Protein AF-A8D8A6-F1 (afdb_monomer)

Solvent-accessible surface area (backbone atoms only — not comparable to full-atom values): 4544 Å² total; per-residue (Å²): 139,84,76,61,95,86,54,75,46,76,50,63,76,63,59,64,67,51,42,50,50,51,53,51,55,49,49,54,47,48,63,71,59,44,72,43,86,92,51,72,64,78,64,65,76,81,82,41,77,51,62,70,55,47,54,56,58,53,69,79,41,59,71,48,76,51,76,82,91,126

Structure (mmCIF, N/CA/C/O backbone):
data_AF-A8D8A6-F1
#
_entry.id   AF-A8D8A6-F1
#
loop_
_atom_site.group_PDB
_atom_site.id
_atom_site.type_symbol
_atom_site.label_atom_id
_atom_site.label_alt_id
_atom_site.label_comp_id
_atom_site.label_asym_id
_atom_site.label_entity_id
_atom_site.label_seq_id
_atom_site.pdbx_PDB_ins_code
_atom_site.Cartn_x
_atom_site.Cartn_y
_atom_site.Cartn_z
_atom_site.occupancy
_atom_site.B_iso_or_equiv
_atom_site.auth_seq_id
_atom_site.auth_comp_id
_atom_site.auth_asym_id
_atom_site.auth_atom_id
_atom_site.pdbx_PDB_model_num
A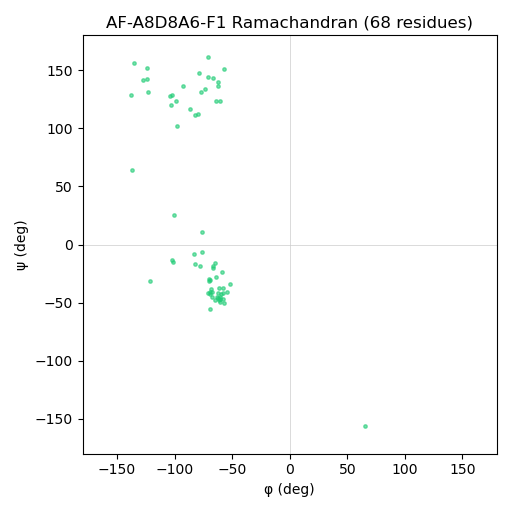TOM 1 N N . SER A 1 1 ? -7.774 -13.320 0.150 1.00 72.19 1 SER A N 1
ATOM 2 C CA . SER A 1 1 ? -9.003 -13.715 0.873 1.00 72.19 1 SER A CA 1
ATOM 3 C C . SER A 1 1 ? -8.733 -14.677 2.030 1.00 72.19 1 SER A C 1
ATOM 5 O O . SER A 1 1 ? -9.471 -15.634 2.211 1.00 72.19 1 SER A O 1
ATOM 7 N N . TYR A 1 2 ? -7.676 -14.442 2.816 1.00 95.50 2 TYR A N 1
ATOM 8 C CA . TYR A 1 2 ? -7.234 -15.371 3.869 1.00 95.50 2 TYR A CA 1
ATOM 9 C C . TYR A 1 2 ? -7.660 -14.950 5.280 1.00 95.50 2 TYR A C 1
ATOM 11 O O . TYR A 1 2 ? -7.578 -15.752 6.205 1.00 95.50 2 TYR A O 1
ATOM 19 N N . PHE A 1 3 ? -8.089 -13.702 5.466 1.00 95.56 3 PHE A N 1
ATOM 20 C CA . PHE A 1 3 ? -8.469 -13.201 6.782 1.00 95.56 3 PHE A CA 1
ATOM 21 C C . PHE A 1 3 ? -9.859 -13.710 7.186 1.00 95.56 3 PHE A C 1
ATOM 23 O O . PHE A 1 3 ? -10.794 -13.606 6.386 1.00 95.56 3 PHE A O 1
ATOM 30 N N . PRO A 1 4 ? -10.017 -14.246 8.413 1.00 96.88 4 PRO A N 1
ATOM 31 C CA . PRO A 1 4 ? -11.325 -14.541 8.984 1.00 96.88 4 PRO A CA 1
ATOM 32 C C . PRO A 1 4 ? -12.207 -13.295 9.041 1.00 96.88 4 PRO A C 1
ATOM 34 O O . PRO A 1 4 ? -11.704 -12.187 9.225 1.00 96.88 4 PRO A O 1
ATOM 37 N N . ALA A 1 5 ? -13.526 -13.477 8.965 1.00 95.12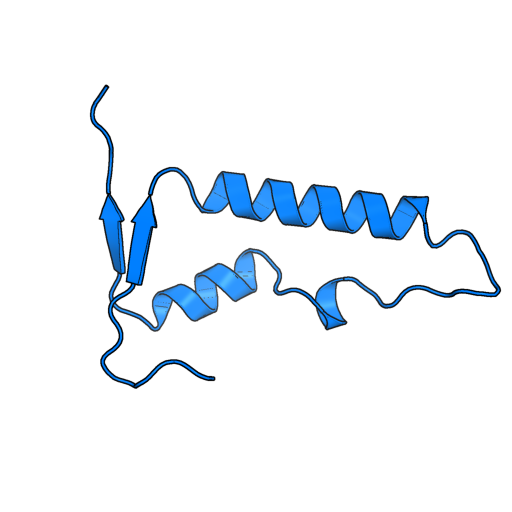 5 ALA A N 1
ATOM 38 C CA . ALA A 1 5 ? -14.488 -12.374 8.897 1.00 95.12 5 ALA A CA 1
ATOM 39 C C . ALA A 1 5 ? -14.434 -11.401 10.095 1.00 95.12 5 ALA A C 1
ATOM 41 O O . ALA A 1 5 ? -14.826 -10.248 9.966 1.00 95.12 5 ALA A O 1
ATOM 42 N N . ASN A 1 6 ? -13.935 -11.839 11.252 1.00 95.50 6 ASN A N 1
ATOM 43 C CA . ASN A 1 6 ? -13.843 -11.056 12.487 1.00 95.50 6 ASN A CA 1
ATOM 44 C C . ASN A 1 6 ? -12.436 -10.488 12.759 1.00 95.50 6 ASN A C 1
ATOM 46 O O . ASN A 1 6 ? -12.071 -10.259 13.912 1.00 95.50 6 ASN A O 1
ATOM 50 N N . THR A 1 7 ? -11.630 -10.288 11.716 1.00 97.94 7 THR A N 1
ATOM 51 C CA . THR A 1 7 ? -10.265 -9.758 11.849 1.00 97.94 7 THR A CA 1
ATOM 52 C C . THR A 1 7 ? -10.270 -8.260 12.163 1.00 97.94 7 THR A C 1
ATOM 54 O O . THR A 1 7 ? -10.951 -7.480 11.500 1.00 97.94 7 THR A O 1
ATOM 57 N N . LEU A 1 8 ? -9.454 -7.854 13.140 1.00 97.38 8 LEU A N 1
ATOM 58 C CA . LEU A 1 8 ? -9.126 -6.458 13.430 1.00 97.38 8 LEU A CA 1
ATOM 59 C C . LEU A 1 8 ? -7.719 -6.140 12.923 1.00 97.38 8 LEU A C 1
ATOM 61 O O . LEU A 1 8 ? -6.762 -6.829 13.277 1.00 97.38 8 LEU A O 1
ATOM 65 N 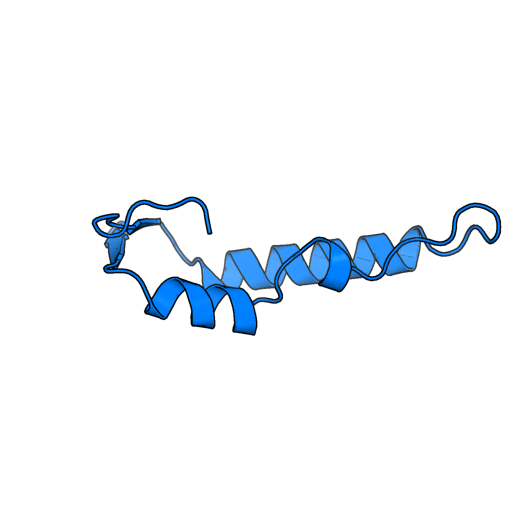N . LEU A 1 9 ? -7.582 -5.071 12.139 1.00 97.62 9 LEU A N 1
ATOM 66 C CA . LEU A 1 9 ? -6.283 -4.597 11.672 1.00 97.62 9 LEU A CA 1
ATOM 67 C C . LEU A 1 9 ? -5.716 -3.544 12.624 1.00 97.62 9 LEU A C 1
ATOM 69 O O . LEU A 1 9 ? -6.407 -2.608 13.023 1.00 97.62 9 LEU A O 1
ATOM 73 N N . VAL A 1 10 ? -4.429 -3.651 12.936 1.00 96.75 10 VAL A N 1
ATOM 74 C CA . VAL A 1 10 ? -3.683 -2.628 13.678 1.00 96.75 10 VAL A CA 1
ATOM 75 C C . VAL A 1 10 ? -2.493 -2.212 12.828 1.00 96.75 10 VAL A C 1
ATOM 77 O O . VAL A 1 10 ? -1.789 -3.062 12.292 1.00 96.75 10 VAL A O 1
ATOM 80 N N . ASN A 1 11 ? -2.289 -0.908 12.663 1.00 94.94 11 ASN A N 1
ATOM 81 C CA . ASN A 1 11 ? -1.156 -0.366 11.911 1.00 94.94 11 ASN A CA 1
ATOM 82 C C . ASN A 1 11 ? -0.506 0.792 12.667 1.00 94.94 11 ASN A C 1
ATOM 84 O O . ASN A 1 11 ? -1.143 1.437 13.503 1.00 94.94 11 ASN A O 1
ATOM 88 N N . THR A 1 12 ? 0.764 1.025 12.360 1.00 95.00 12 THR A N 1
ATOM 89 C CA . THR A 1 12 ? 1.624 2.041 12.965 1.00 95.00 12 THR A CA 1
ATOM 90 C C . THR A 1 12 ? 2.193 2.950 11.882 1.00 95.00 12 THR A C 1
ATOM 92 O O . THR A 1 12 ? 2.408 2.519 10.748 1.00 95.00 12 THR A O 1
ATOM 95 N N . GLY A 1 13 ? 2.481 4.197 12.255 1.00 91.62 13 GLY A N 1
ATOM 96 C CA . GLY A 1 13 ? 3.100 5.167 11.353 1.00 91.62 13 GLY A CA 1
ATOM 97 C C . GLY A 1 13 ? 2.207 5.551 10.171 1.00 91.62 13 GLY A C 1
ATOM 98 O O . GLY A 1 13 ? 0.981 5.454 10.240 1.00 91.62 13 GLY A O 1
ATOM 99 N N . ASP A 1 14 ? 2.842 6.012 9.094 1.00 93.12 14 ASP A N 1
ATOM 100 C CA . ASP A 1 14 ? 2.160 6.402 7.863 1.00 93.12 14 ASP A CA 1
ATOM 101 C C . ASP A 1 14 ? 2.215 5.272 6.825 1.00 93.12 14 ASP A C 1
ATOM 103 O O . ASP A 1 14 ? 3.236 5.025 6.169 1.00 93.12 14 ASP A O 1
ATOM 107 N N . LEU A 1 15 ? 1.090 4.568 6.702 1.00 94.69 15 LEU A N 1
ATOM 108 C CA . LEU A 1 15 ? 0.932 3.467 5.760 1.00 94.69 15 LEU A CA 1
ATOM 109 C C . LEU A 1 15 ? 0.883 3.945 4.304 1.00 94.69 15 LEU A C 1
ATOM 111 O O . LEU A 1 15 ? 1.327 3.207 3.430 1.00 94.69 15 LEU A O 1
ATOM 115 N N . GLU A 1 16 ? 0.355 5.141 4.042 1.00 94.81 16 GLU A N 1
ATOM 116 C CA . GLU A 1 16 ? 0.188 5.668 2.684 1.00 94.81 16 GLU A CA 1
ATOM 117 C C . GLU A 1 16 ? 1.552 5.984 2.084 1.00 94.81 16 GLU A C 1
ATOM 119 O O . GLU A 1 16 ? 1.950 5.349 1.107 1.00 94.81 16 GLU A O 1
ATOM 124 N N . THR A 1 17 ? 2.336 6.811 2.778 1.00 96.44 17 THR A N 1
ATOM 125 C CA . THR A 1 17 ? 3.717 7.128 2.386 1.00 96.44 17 THR A CA 1
ATOM 126 C C . THR A 1 17 ? 4.564 5.859 2.215 1.00 96.44 17 THR A C 1
ATOM 128 O O . THR A 1 17 ? 5.356 5.732 1.276 1.00 96.44 17 THR A O 1
ATOM 131 N N . SER A 1 18 ? 4.402 4.880 3.112 1.00 97.19 18 SER A N 1
ATOM 132 C CA . SER A 1 18 ? 5.154 3.620 3.047 1.00 97.19 18 SER A CA 1
ATOM 133 C C . SER A 1 18 ? 4.761 2.761 1.839 1.00 97.19 18 SER A C 1
ATOM 135 O O . SER A 1 18 ? 5.631 2.172 1.191 1.00 97.19 18 SER A O 1
ATOM 137 N N . ALA A 1 19 ? 3.466 2.686 1.525 1.00 97.81 19 ALA A N 1
ATOM 138 C CA . ALA A 1 19 ? 2.956 1.913 0.399 1.00 97.81 19 ALA A CA 1
ATOM 139 C C . ALA A 1 19 ? 3.329 2.557 -0.946 1.00 97.81 19 ALA A C 1
ATOM 141 O O . ALA A 1 19 ? 3.777 1.852 -1.851 1.00 97.81 19 ALA A O 1
ATOM 142 N N . GLU A 1 20 ? 3.229 3.884 -1.060 1.00 98.06 20 GLU A N 1
ATOM 143 C CA . GLU A 1 20 ? 3.655 4.633 -2.248 1.00 98.06 20 GLU A CA 1
ATOM 144 C C . GLU A 1 20 ? 5.144 4.447 -2.527 1.00 98.06 20 GLU A C 1
ATOM 146 O O . GLU A 1 20 ? 5.538 4.146 -3.656 1.00 98.06 20 GLU A O 1
ATOM 151 N N . ARG A 1 21 ? 5.979 4.534 -1.484 1.00 98.31 21 ARG A N 1
ATOM 152 C CA . ARG A 1 21 ? 7.414 4.272 -1.605 1.00 98.31 21 ARG A CA 1
ATOM 153 C C . ARG A 1 21 ? 7.686 2.863 -2.126 1.00 98.31 21 ARG A C 1
ATOM 155 O O . ARG A 1 21 ? 8.487 2.696 -3.042 1.00 98.31 21 ARG A O 1
ATOM 162 N N . PHE A 1 22 ? 7.014 1.852 -1.574 1.00 98.38 22 PHE A N 1
ATOM 163 C CA . PHE A 1 22 ? 7.171 0.473 -2.038 1.00 98.38 22 PHE A CA 1
ATOM 164 C C . PHE A 1 22 ? 6.735 0.302 -3.501 1.00 98.38 22 PHE A C 1
ATOM 166 O O . PHE A 1 22 ? 7.415 -0.378 -4.275 1.00 98.38 22 PHE A O 1
ATOM 173 N N . GLN A 1 23 ? 5.628 0.931 -3.900 1.00 98.19 23 GLN A N 1
ATOM 174 C CA . GLN A 1 23 ? 5.147 0.887 -5.277 1.00 98.19 23 GLN A CA 1
ATOM 175 C C . GLN A 1 23 ? 6.150 1.537 -6.244 1.00 98.19 23 GLN A C 1
ATOM 177 O O . GLN A 1 23 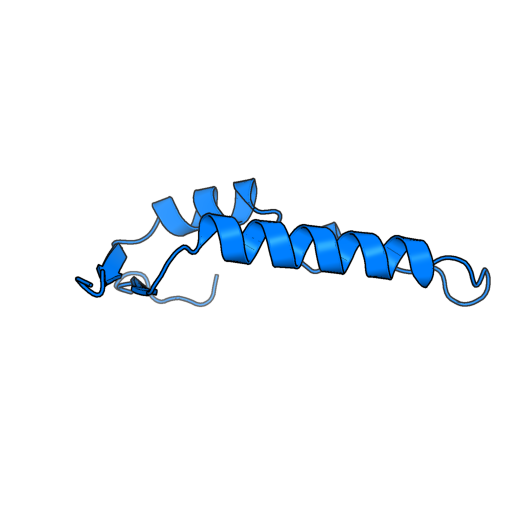? 6.469 0.942 -7.276 1.00 98.19 23 GLN A O 1
ATOM 182 N N . ALA A 1 24 ? 6.693 2.706 -5.891 1.00 98.06 24 ALA A N 1
ATOM 183 C CA . ALA A 1 24 ? 7.706 3.405 -6.681 1.00 98.06 24 ALA A CA 1
ATOM 184 C C . ALA A 1 24 ? 9.000 2.583 -6.814 1.00 98.06 24 ALA A C 1
ATOM 186 O O . ALA A 1 24 ? 9.503 2.391 -7.922 1.00 98.06 24 ALA A O 1
ATOM 187 N N . ASP A 1 25 ? 9.496 2.019 -5.709 1.00 98.31 25 ASP A N 1
ATOM 188 C CA . ASP A 1 25 ? 10.687 1.163 -5.709 1.00 98.31 25 ASP A CA 1
ATOM 189 C C . ASP A 1 25 ? 10.485 -0.097 -6.569 1.00 98.31 25 ASP A C 1
ATOM 191 O O . ASP A 1 25 ? 11.403 -0.556 -7.257 1.00 98.31 25 ASP A O 1
ATOM 195 N N . THR A 1 26 ? 9.280 -0.670 -6.545 1.00 97.94 26 THR A N 1
ATOM 196 C CA . THR A 1 26 ? 8.923 -1.846 -7.349 1.00 97.94 26 THR A CA 1
ATOM 197 C C . THR A 1 26 ? 8.901 -1.511 -8.836 1.00 97.94 26 THR A C 1
ATOM 199 O O . THR A 1 26 ? 9.482 -2.251 -9.634 1.00 97.94 26 THR A O 1
ATOM 202 N N . LEU A 1 27 ? 8.293 -0.381 -9.210 1.00 97.06 27 LEU A N 1
ATOM 203 C CA . LEU A 1 27 ? 8.270 0.091 -10.593 1.00 97.06 27 LEU A CA 1
ATOM 204 C C . LEU A 1 27 ? 9.689 0.360 -11.106 1.00 97.06 27 LEU A C 1
ATOM 206 O O . LEU A 1 27 ? 10.075 -0.178 -12.142 1.00 97.06 27 LEU A O 1
ATOM 210 N N . ALA A 1 28 ? 10.505 1.073 -10.328 1.00 97.69 28 ALA A N 1
ATOM 211 C CA . ALA A 1 28 ? 11.892 1.347 -10.685 1.00 97.69 28 ALA A CA 1
ATOM 212 C C . ALA A 1 28 ? 12.696 0.053 -10.899 1.00 97.69 28 ALA A C 1
ATOM 214 O O . ALA A 1 28 ? 13.539 -0.029 -11.792 1.00 97.69 28 ALA A O 1
ATOM 215 N N . ARG A 1 29 ? 12.457 -0.999 -10.104 1.00 96.62 29 ARG A N 1
ATOM 216 C CA . ARG A 1 29 ? 13.116 -2.303 -10.302 1.00 96.62 29 ARG A CA 1
ATOM 217 C C . ARG A 1 29 ? 12.635 -3.011 -11.561 1.00 96.62 29 ARG A C 1
ATOM 219 O O . ARG A 1 29 ? 13.464 -3.617 -12.236 1.00 96.62 29 ARG A O 1
ATOM 226 N N . PHE A 1 30 ? 11.338 -2.961 -11.849 1.00 96.62 30 PHE A N 1
ATOM 227 C CA . PHE A 1 30 ? 10.765 -3.529 -13.066 1.00 96.62 30 PHE A CA 1
ATOM 228 C C . PHE A 1 30 ? 11.370 -2.873 -14.313 1.00 96.62 30 PHE A C 1
ATOM 230 O O . PHE A 1 30 ? 11.851 -3.582 -15.191 1.00 96.62 30 PHE A O 1
ATOM 237 N N . GLU A 1 31 ? 11.461 -1.543 -14.339 1.00 95.00 31 GLU A N 1
ATOM 238 C CA . GLU A 1 31 ? 12.063 -0.790 -15.447 1.00 95.00 31 GLU A CA 1
ATOM 239 C C . GLU A 1 31 ? 13.563 -1.082 -15.595 1.00 95.00 31 GLU A C 1
ATOM 241 O O . GLU A 1 31 ? 14.033 -1.413 -16.681 1.00 95.00 31 GLU A O 1
ATOM 246 N N . ASN A 1 32 ? 14.319 -1.045 -14.492 1.00 94.75 32 ASN A N 1
ATOM 247 C CA . ASN A 1 32 ? 15.770 -1.250 -14.531 1.00 94.75 32 ASN A CA 1
ATOM 248 C C . ASN A 1 32 ? 16.178 -2.692 -14.870 1.00 94.75 32 ASN A C 1
ATOM 250 O O . ASN A 1 32 ? 17.258 -2.916 -15.415 1.00 94.75 32 ASN A O 1
ATOM 254 N N . ARG A 1 33 ? 15.365 -3.690 -14.502 1.00 92.69 33 ARG A N 1
ATOM 255 C CA . ARG A 1 33 ? 15.687 -5.115 -14.707 1.00 92.69 33 ARG A CA 1
ATOM 256 C C . ARG A 1 33 ? 14.958 -5.744 -15.892 1.00 92.69 33 ARG A C 1
ATOM 258 O O . ARG A 1 33 ? 15.357 -6.823 -16.315 1.00 92.69 33 ARG A O 1
ATOM 265 N N . GLY A 1 34 ? 13.941 -5.084 -16.440 1.00 89.12 34 GLY A N 1
ATOM 266 C CA . GLY A 1 34 ? 13.161 -5.546 -17.593 1.00 89.12 34 GLY A CA 1
ATOM 267 C C . GLY A 1 34 ? 13.866 -5.400 -18.944 1.00 89.12 34 GLY A C 1
ATOM 268 O O . GLY A 1 34 ? 13.230 -5.559 -19.979 1.00 89.12 34 GLY A O 1
ATOM 269 N N . VAL A 1 35 ? 15.162 -5.082 -18.944 1.00 91.00 35 VAL A N 1
ATOM 270 C CA . VAL A 1 35 ? 15.960 -4.824 -20.152 1.00 91.00 35 VAL A CA 1
ATOM 271 C C . VAL A 1 35 ? 16.479 -6.094 -20.831 1.00 91.00 35 VAL A C 1
ATOM 273 O O . VAL A 1 35 ? 16.891 -6.034 -21.986 1.00 91.00 35 VAL A O 1
ATOM 276 N N . ASP A 1 36 ? 16.485 -7.235 -20.133 1.00 92.56 36 ASP A N 1
ATOM 277 C CA . ASP A 1 36 ? 16.938 -8.514 -20.687 1.00 92.56 36 ASP A CA 1
ATOM 278 C C . ASP A 1 36 ? 15.806 -9.183 -21.497 1.00 92.56 36 ASP A C 1
ATOM 280 O O . ASP A 1 36 ? 14.833 -9.662 -20.903 1.00 92.56 36 ASP A O 1
ATOM 284 N N . PRO A 1 37 ? 15.921 -9.283 -22.838 1.00 88.81 37 PRO A N 1
ATOM 285 C CA . PRO A 1 37 ? 14.879 -9.874 -23.677 1.00 88.81 37 PRO A CA 1
ATOM 286 C C . PRO A 1 37 ? 14.685 -11.377 -23.433 1.00 88.81 37 PRO A C 1
ATOM 288 O O . PRO A 1 37 ? 13.628 -11.912 -23.761 1.00 88.81 37 PRO A O 1
ATOM 291 N N . MET A 1 38 ? 15.669 -12.069 -22.847 1.00 95.00 38 MET A N 1
ATOM 292 C CA . MET A 1 38 ? 15.558 -13.490 -22.498 1.00 95.00 38 MET A CA 1
ATOM 293 C C . MET A 1 38 ? 14.844 -13.712 -21.160 1.00 95.00 38 MET A C 1
ATOM 295 O O . MET A 1 38 ? 14.543 -14.852 -20.800 1.00 95.00 38 MET A O 1
ATOM 299 N N . ARG A 1 39 ? 14.575 -12.639 -20.405 1.00 93.94 39 ARG A N 1
ATOM 300 C CA . ARG A 1 39 ? 13.906 -12.675 -19.099 1.00 93.94 39 ARG A CA 1
ATOM 301 C C . ARG A 1 39 ? 12.872 -11.551 -18.987 1.00 93.94 39 ARG A C 1
ATOM 303 O O . ARG A 1 39 ? 13.016 -10.680 -18.126 1.00 93.94 39 ARG A O 1
ATOM 310 N N . PRO A 1 40 ? 11.818 -11.569 -19.822 1.00 93.19 40 PRO A N 1
ATOM 311 C CA . PRO A 1 40 ? 10.761 -10.576 -19.727 1.00 93.19 40 PRO A CA 1
ATOM 312 C C . PRO A 1 40 ? 10.112 -10.657 -18.345 1.00 93.19 40 PRO A C 1
ATOM 314 O O . PRO A 1 40 ? 9.654 -11.715 -17.907 1.00 93.19 40 PRO A O 1
ATOM 317 N N . LEU A 1 41 ? 10.109 -9.531 -17.638 1.00 95.88 41 LEU A N 1
ATOM 318 C CA . LEU A 1 41 ? 9.517 -9.451 -16.313 1.00 95.88 41 LEU A CA 1
ATOM 319 C C . LEU A 1 41 ? 8.000 -9.333 -16.418 1.00 95.88 41 LEU A C 1
ATOM 321 O O . LEU A 1 41 ? 7.464 -8.718 -17.340 1.00 95.88 41 LEU A O 1
ATOM 325 N N . LEU A 1 42 ? 7.308 -9.892 -15.429 1.00 96.44 42 LEU A N 1
ATOM 326 C CA . LEU A 1 42 ? 5.879 -9.668 -15.278 1.00 96.44 42 LEU A CA 1
ATOM 327 C C . LEU A 1 42 ? 5.613 -8.230 -14.810 1.00 96.44 42 LEU A C 1
ATOM 329 O O . LEU A 1 42 ? 6.378 -7.705 -13.994 1.00 96.44 42 LEU A O 1
ATOM 333 N N . PRO A 1 43 ? 4.521 -7.605 -15.279 1.00 95.44 43 PRO A N 1
ATOM 334 C CA . PRO A 1 43 ? 4.140 -6.276 -14.829 1.00 95.44 43 PRO A CA 1
ATOM 335 C C . PRO A 1 43 ? 3.832 -6.303 -13.320 1.00 95.44 43 PRO A C 1
ATOM 337 O O . PRO A 1 43 ? 3.197 -7.259 -12.856 1.00 95.44 43 PRO A O 1
ATOM 340 N N . PRO A 1 44 ? 4.234 -5.283 -12.535 1.00 96.69 44 PRO A N 1
ATOM 341 C CA . 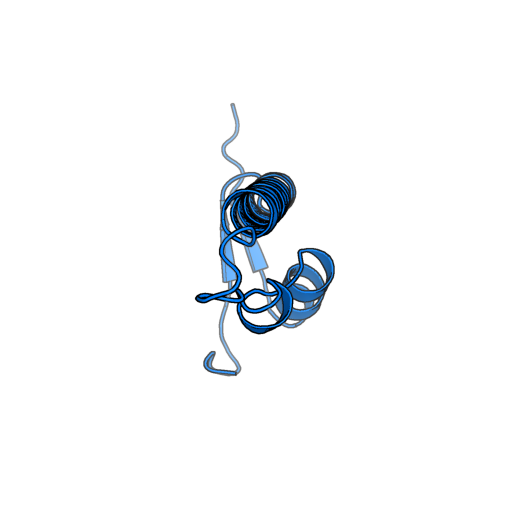PRO A 1 44 ? 4.075 -5.290 -11.080 1.00 96.69 44 PRO A CA 1
ATOM 342 C C . PRO A 1 44 ? 2.653 -5.591 -10.588 1.00 96.69 44 PRO A C 1
ATOM 344 O O . PRO A 1 44 ? 2.481 -6.282 -9.590 1.00 96.69 44 PRO A O 1
ATOM 347 N N . GLN A 1 45 ? 1.633 -5.151 -11.326 1.00 95.38 45 GLN A N 1
ATOM 348 C CA . GLN A 1 45 ? 0.218 -5.328 -10.978 1.00 95.38 45 GLN A CA 1
ATOM 349 C C . GLN A 1 45 ? -0.230 -6.801 -10.966 1.00 95.38 45 GLN A C 1
ATOM 351 O O . GLN A 1 45 ? -1.286 -7.121 -10.434 1.00 95.38 45 GLN A O 1
ATOM 356 N N . SER A 1 46 ? 0.552 -7.710 -11.556 1.00 96.50 46 SER A N 1
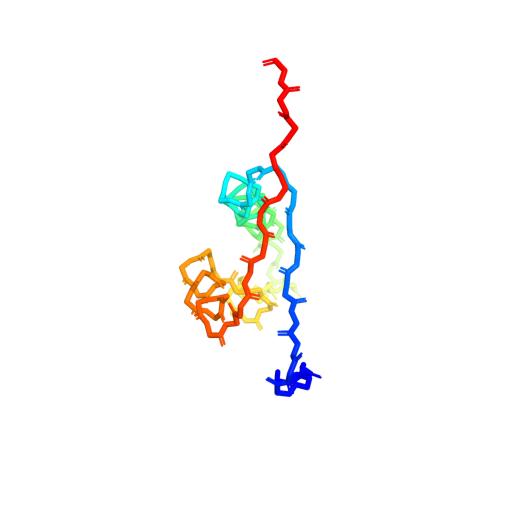ATOM 357 C CA . SER A 1 46 ? 0.277 -9.153 -11.507 1.00 96.50 46 SER A CA 1
ATOM 358 C C . SER A 1 46 ? 0.675 -9.808 -10.179 1.00 96.50 46 SER A C 1
ATOM 360 O O . SER A 1 46 ? 0.215 -10.907 -9.876 1.00 96.50 46 SER A O 1
ATOM 362 N N . LEU A 1 47 ? 1.538 -9.148 -9.400 1.00 97.06 47 LEU A N 1
ATOM 363 C CA . LEU A 1 47 ? 2.158 -9.693 -8.189 1.00 97.06 47 LEU A CA 1
ATOM 364 C C . LEU A 1 47 ? 1.845 -8.854 -6.948 1.00 97.06 47 LEU A C 1
ATOM 366 O O . LEU A 1 47 ? 1.762 -9.396 -5.846 1.00 97.06 47 LEU A O 1
ATOM 370 N N . TRP A 1 48 ? 1.679 -7.543 -7.119 1.00 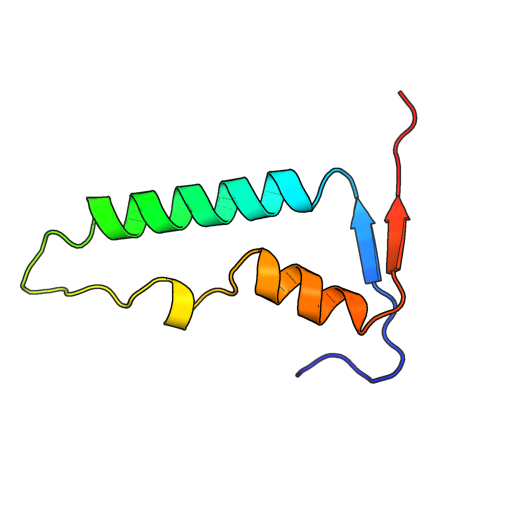97.88 48 TRP A N 1
ATOM 371 C CA . TRP A 1 48 ? 1.467 -6.591 -6.037 1.00 97.88 48 TRP A CA 1
ATOM 372 C C . TRP A 1 48 ? 0.221 -5.749 -6.288 1.00 97.88 48 TRP A C 1
ATOM 374 O O . TRP A 1 48 ? -0.038 -5.319 -7.412 1.00 97.88 48 TRP A O 1
ATOM 384 N N . LEU A 1 49 ? -0.518 -5.480 -5.211 1.00 97.38 49 LEU A N 1
ATOM 385 C CA . LEU A 1 49 ? -1.610 -4.513 -5.227 1.00 97.38 49 LEU A CA 1
ATOM 386 C C . LEU A 1 49 ? -1.051 -3.108 -5.438 1.00 97.38 49 LEU A C 1
ATOM 388 O O . LEU A 1 49 ? -0.006 -2.757 -4.879 1.00 97.38 49 LEU A O 1
ATOM 392 N N . ARG A 1 50 ? -1.777 -2.284 -6.190 1.00 97.19 50 ARG A N 1
ATOM 393 C CA . ARG A 1 50 ? -1.523 -0.843 -6.186 1.00 97.19 50 ARG A CA 1
ATOM 394 C C . ARG A 1 50 ? -1.972 -0.227 -4.859 1.00 97.19 50 ARG A C 1
ATOM 396 O O . ARG A 1 50 ? -2.780 -0.808 -4.133 1.00 97.19 50 ARG A O 1
ATOM 403 N N . VAL A 1 51 ? -1.477 0.970 -4.551 1.00 97.50 51 VAL A N 1
ATOM 404 C CA . VAL A 1 51 ? -1.847 1.690 -3.321 1.00 97.50 51 VAL A CA 1
ATOM 405 C C . VAL A 1 51 ? -3.362 1.917 -3.241 1.00 97.50 51 VAL A C 1
ATOM 407 O O . VAL A 1 51 ? -3.958 1.664 -2.196 1.00 97.50 51 VAL A O 1
ATOM 410 N N . ASP A 1 52 ? -4.014 2.288 -4.347 1.00 97.25 52 ASP A N 1
ATOM 411 C CA . ASP A 1 52 ? -5.470 2.466 -4.407 1.00 97.25 52 ASP A CA 1
ATOM 412 C C . ASP A 1 52 ? -6.232 1.177 -4.064 1.00 97.25 52 ASP A C 1
ATOM 414 O O . ASP A 1 52 ? -7.185 1.202 -3.283 1.00 97.25 52 ASP A O 1
ATOM 418 N N . GLU A 1 53 ? -5.776 0.040 -4.587 1.00 97.44 53 GLU A N 1
ATOM 419 C CA . GLU A 1 53 ? -6.378 -1.274 -4.340 1.00 97.44 53 GLU A CA 1
ATOM 420 C C . GLU A 1 53 ? -6.157 -1.728 -2.897 1.00 97.44 53 GLU A C 1
ATOM 422 O O . GLU A 1 53 ? -7.091 -2.197 -2.248 1.00 97.44 53 GLU A O 1
ATOM 427 N N . LEU A 1 54 ? -4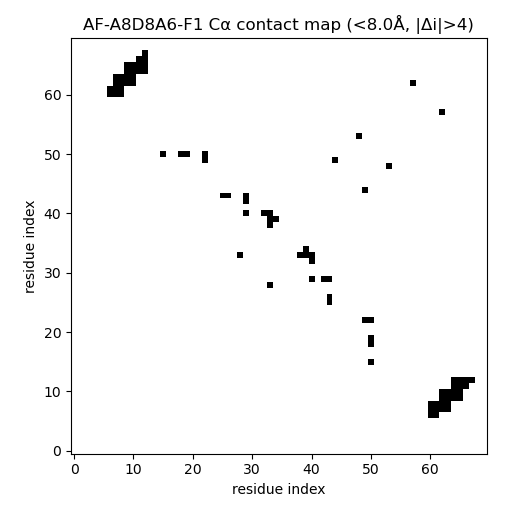.952 -1.524 -2.357 1.00 97.19 54 LEU A N 1
ATOM 428 C CA . LEU A 1 54 ? -4.641 -1.809 -0.959 1.00 97.19 54 LEU A CA 1
ATOM 429 C C . LEU A 1 54 ? -5.578 -1.038 -0.023 1.00 97.19 54 LEU A C 1
ATOM 431 O O . LEU A 1 54 ? -6.187 -1.633 0.864 1.00 97.19 54 LEU A O 1
ATOM 435 N N . PHE A 1 55 ? -5.725 0.275 -0.214 1.00 96.94 55 PHE A N 1
ATOM 436 C CA . PHE A 1 55 ? -6.608 1.077 0.632 1.00 96.94 55 PHE A CA 1
ATOM 437 C C . PHE A 1 55 ? -8.089 0.779 0.397 1.00 96.94 55 PHE A C 1
ATOM 439 O O . PHE A 1 55 ? -8.875 0.896 1.339 1.00 96.94 55 PHE A O 1
ATOM 446 N N . SER A 1 56 ? -8.476 0.377 -0.814 1.00 97.50 56 SER A N 1
ATOM 447 C CA . SER A 1 56 ? -9.821 -0.135 -1.088 1.00 97.50 56 SER A CA 1
ATOM 448 C C . SER A 1 56 ? -10.107 -1.386 -0.253 1.00 97.50 56 SER A C 1
ATOM 450 O O . SER A 1 56 ? -11.097 -1.427 0.473 1.00 97.50 56 SER A O 1
ATOM 452 N N . GLU A 1 57 ? -9.195 -2.360 -0.251 1.00 96.69 57 GLU A N 1
ATOM 453 C CA . GLU A 1 57 ? -9.351 -3.596 0.521 1.00 96.69 57 GLU A CA 1
ATOM 454 C C . GLU A 1 57 ? -9.279 -3.366 2.033 1.00 96.69 57 GLU A C 1
ATOM 456 O O . GLU A 1 57 ? -10.042 -3.961 2.792 1.00 96.69 57 GLU A O 1
ATOM 461 N N . LEU A 1 58 ? -8.410 -2.466 2.501 1.00 96.31 58 LEU A N 1
ATOM 462 C CA . LEU A 1 58 ? -8.299 -2.136 3.925 1.00 96.31 58 LEU A CA 1
ATOM 463 C C . LEU A 1 58 ? -9.572 -1.495 4.491 1.00 96.31 58 LEU A C 1
ATOM 465 O O . LEU A 1 58 ? -9.841 -1.658 5.680 1.00 96.31 58 LEU A O 1
ATOM 469 N N . LYS A 1 59 ? -10.365 -0.790 3.671 1.00 95.81 59 LYS A N 1
ATOM 470 C CA . LYS A 1 59 ? -11.652 -0.207 4.095 1.00 95.81 59 LYS A CA 1
ATOM 471 C C . LYS A 1 59 ? -12.702 -1.266 4.439 1.00 95.81 59 LYS A C 1
ATOM 473 O O . LYS A 1 59 ? -13.646 -0.948 5.155 1.00 95.81 59 LYS A O 1
ATOM 478 N N . ASN A 1 60 ? -12.519 -2.507 3.990 1.00 96.38 60 ASN A N 1
ATOM 479 C CA . ASN A 1 60 ? -13.413 -3.620 4.309 1.00 96.38 60 ASN A CA 1
ATOM 480 C C . ASN A 1 60 ? -13.220 -4.158 5.739 1.00 96.38 60 ASN A C 1
ATOM 482 O O . ASN A 1 60 ? -13.987 -5.015 6.173 1.00 96.38 60 ASN A O 1
ATOM 486 N N . TRP A 1 61 ? -12.215 -3.671 6.480 1.00 97.19 61 TRP A N 1
ATOM 487 C CA . TRP A 1 61 ? -11.847 -4.188 7.797 1.00 97.19 61 TRP A CA 1
ATOM 488 C C . TRP A 1 61 ? -11.855 -3.092 8.868 1.00 97.19 61 TRP A C 1
ATOM 490 O O . TRP A 1 61 ? -11.405 -1.970 8.610 1.00 97.19 61 TRP A O 1
ATOM 500 N N . PRO A 1 62 ? -12.293 -3.399 10.105 1.00 97.00 62 PRO A N 1
ATOM 501 C CA . PRO A 1 62 ? -12.093 -2.488 11.220 1.00 97.00 62 PRO A CA 1
ATOM 502 C C . PRO A 1 62 ? -10.589 -2.299 11.456 1.00 97.00 62 PRO A C 1
ATOM 504 O O . PRO A 1 62 ? -9.809 -3.257 11.414 1.00 97.00 62 PRO A O 1
ATOM 507 N N . ARG A 1 63 ? -10.172 -1.050 11.691 1.00 96.19 63 ARG A N 1
ATOM 508 C CA . ARG A 1 63 ? -8.754 -0.685 11.757 1.00 96.19 63 ARG A CA 1
ATOM 509 C C . ARG A 1 63 ? -8.454 0.282 12.897 1.00 96.19 63 ARG A C 1
ATOM 511 O O . ARG A 1 63 ? -9.061 1.345 12.981 1.00 96.19 63 ARG A O 1
ATOM 518 N N . VAL A 1 64 ? -7.457 -0.056 13.714 1.00 96.56 64 VAL A N 1
ATOM 519 C CA . VAL A 1 64 ? -6.857 0.831 14.721 1.00 96.56 64 VAL A CA 1
ATOM 520 C C . VAL A 1 64 ? -5.531 1.361 14.185 1.00 96.56 64 VAL A C 1
ATOM 522 O O . VAL A 1 64 ? -4.678 0.596 13.731 1.00 96.56 64 VAL A O 1
ATOM 525 N N . GLN A 1 65 ? -5.360 2.679 14.220 1.00 94.38 65 GLN A N 1
ATOM 526 C CA . GLN A 1 65 ? -4.093 3.334 13.907 1.00 94.38 65 GLN A CA 1
ATOM 527 C C . GLN A 1 65 ? -3.424 3.755 15.209 1.00 94.38 65 GLN A C 1
ATOM 529 O O . GLN A 1 65 ? -3.991 4.539 15.970 1.00 94.38 65 GLN A O 1
ATOM 534 N N . LEU A 1 66 ? -2.227 3.238 15.461 1.00 94.00 66 LEU A N 1
ATOM 535 C CA . LEU A 1 66 ? -1.411 3.673 16.583 1.00 94.00 66 LEU A CA 1
ATOM 536 C C . LEU A 1 66 ? -0.583 4.875 16.139 1.00 94.00 66 LEU A C 1
ATOM 538 O O . LEU A 1 66 ? 0.254 4.771 15.238 1.00 94.00 66 LEU A O 1
ATOM 542 N N . LYS A 1 67 ? -0.830 6.013 16.783 1.00 85.00 67 LYS A N 1
ATOM 543 C CA . LYS A 1 67 ? -0.002 7.207 16.655 1.00 85.00 67 LYS A CA 1
ATOM 544 C C . LYS A 1 67 ? 0.938 7.253 17.846 1.00 85.00 67 LYS A C 1
ATOM 546 O O . LYS A 1 67 ? 0.484 7.225 18.986 1.00 85.00 67 LYS A O 1
ATOM 551 N N . THR A 1 68 ? 2.233 7.309 17.577 1.00 76.44 68 THR A N 1
ATOM 552 C CA . THR A 1 68 ? 3.208 7.674 18.599 1.00 76.44 68 THR A CA 1
ATOM 553 C C . THR A 1 68 ? 3.164 9.195 18.704 1.00 76.44 68 THR A C 1
ATOM 555 O O . THR A 1 68 ? 3.491 9.871 17.729 1.00 76.44 68 THR A O 1
ATOM 558 N N . GLU A 1 69 ? 2.688 9.739 19.825 1.00 62.03 69 GLU A N 1
ATOM 559 C CA . GLU A 1 69 ? 2.898 11.159 20.126 1.00 62.03 69 GLU A CA 1
ATOM 560 C C . GLU A 1 69 ? 4.405 11.386 20.285 1.00 62.03 69 GLU A C 1
ATOM 562 O O . GLU A 1 69 ? 5.065 10.708 21.077 1.00 62.03 69 GLU A O 1
ATOM 567 N N . HIS A 1 70 ? 4.936 12.311 19.492 1.00 49.97 70 HIS A N 1
ATOM 568 C CA . HIS A 1 70 ? 6.218 12.960 19.722 1.00 49.97 70 HIS A CA 1
ATOM 569 C C . HIS A 1 70 ? 5.960 14.441 19.961 1.00 49.97 70 HIS A C 1
ATOM 571 O O . HIS A 1 70 ? 5.107 15.001 19.232 1.00 49.97 70 HIS A O 1
#

Foldseek 3Di:
DPDDLQDEAEDEDDPLVVLVVVVVVVVVCLVVVCPDPVDHDDDVVVPDPHSVRVVVVPVSHHYDYDYDDD

Nearest PDB structures (foldseek):
  3hjh-assembly1_A  TM=9.864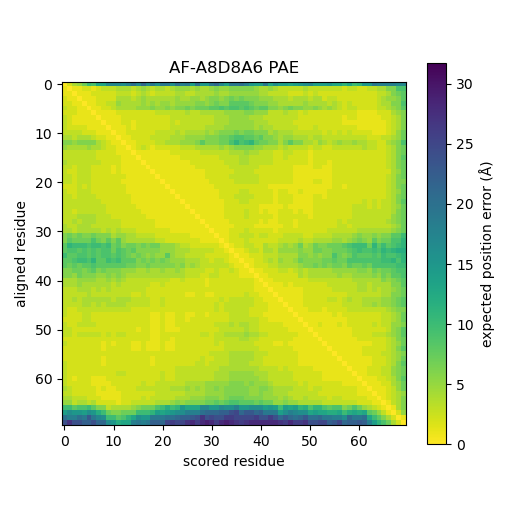E-01  e=2.866E-09  Escherichia coli K-12
  7o24-assembly1_C  TM=2.790E-01  e=2.878E+00  White-tufted-ear marmoset simian foamy virus
  7x09-assembly1_B  TM=3.231E-01  e=5.769E+00  Homo sapiens
  7o0g-assembly1_A  TM=2.611E-01  e=6.631E+00  White-tufted-ear marmoset simian foamy virus

Secondary structure (DSSP, 8-state):
--S-TT--EEEES-HHHHHHHHHHHHHHHHHHHTT-TTSPPPPGGGTS--HHHHHHHHTTS-EEEEP---

pLDDT: mean 94.01, std 7.88, range [49.97, 98.38]

Mean predicted aligned error: 3.91 Å

Organism: Artemia franciscana (NCBI:txid6661)

InterPro domains:
  IPR027417 P-loop containing nucleoside triphosphate hydrolase [SSF52540] (2-67)

Sequence (70 aa):
SYFPANTLLVNTGDLETSAERFQADTLARFENRGVDPMRPLLPPQSLWLRVDELFSELKNWPRVQLKTEH

Radius of gyration: 15.94 Å; Cα contacts (8 Å, |Δi|>4): 44; chains: 1; bounding box: 31×28×44 Å